Protein AF-A0AAD6F253-F1 (afdb_monomer)

Secondary structure (DSSP, 8-state):
---HHHHHHHHHHHHHHHHHHHHHHHHHHSGGG-THHHHTT---HHHHTTHHHIIIIIHHHHHHHHHHHHHHS--TTSHHHHHHHHHHHHHHHHHHHHHHHHHHHHHHH---EEETTEEE-TTTT-

Mean predicted aligned error: 9.85 Å

InterPro domains:
  IPR008661 L6 membrane [PF05805] (1-125)
  IPR008661 L6 membrane [PTHR14198] (1-125)

Solvent-accessible surface area (backbone atoms only — not comparable to full-atom values): 6766 Å² total; per-residue (Å²): 136,72,56,40,71,61,45,33,53,54,22,62,55,45,54,60,52,19,51,50,30,31,52,54,39,51,48,68,67,28,64,93,72,46,61,61,51,65,74,70,66,74,61,61,70,66,63,75,64,37,25,24,44,52,16,30,19,54,32,36,48,54,32,27,51,52,40,40,53,41,35,70,69,68,49,70,79,43,78,66,49,57,53,51,52,51,53,33,48,52,45,25,50,52,15,43,52,48,20,51,52,42,51,50,50,47,64,55,43,40,68,79,40,78,57,99,86,47,80,40,42,88,57,57,84,117

Radius of gyration: 18.93 Å; Cα contacts (8 Å, |Δi|>4): 138; chains: 1; bounding box: 42×28×56 Å

Nearest PDB structures (foldseek):
  6ayf-assembly1_B  TM=4.347E-01  e=6.043E+00  Homo sapiens

Structure (mmCIF, N/CA/C/O backbone):
data_AF-A0AAD6F253-F1
#
_entry.id   AF-A0AAD6F253-F1
#
loop_
_atom_site.group_PDB
_atom_site.id
_atom_site.type_symbol
_atom_site.label_atom_id
_atom_site.label_alt_id
_atom_site.label_comp_id
_atom_site.label_asym_id
_atom_site.label_entity_id
_atom_site.label_seq_id
_atom_site.pdbx_PDB_ins_code
_atom_site.Cartn_x
_atom_site.Cartn_y
_atom_site.Cartn_z
_atom_site.occupancy
_atom_site.B_iso_or_equiv
_atom_site.auth_seq_id
_atom_site.auth_comp_id
_atom_site.auth_asym_id
_atom_site.auth_atom_id
_atom_site.pdbx_PDB_model_num
ATOM 1 N N . MET A 1 1 ? -16.860 10.139 17.431 1.00 47.34 1 MET A N 1
ATOM 2 C CA . MET A 1 1 ? -18.141 9.409 17.302 1.00 47.34 1 MET A CA 1
ATOM 3 C C . MET A 1 1 ? -17.839 8.037 16.723 1.00 47.34 1 MET A C 1
ATOM 5 O O . MET A 1 1 ? -17.317 7.967 15.621 1.00 47.34 1 MET A O 1
ATOM 9 N N . CYS A 1 2 ? -18.091 6.967 17.476 1.00 53.56 2 CYS A N 1
ATOM 10 C CA . CYS A 1 2 ? -17.828 5.591 17.058 1.00 53.56 2 CYS A CA 1
ATOM 11 C C . CYS A 1 2 ? -19.146 4.881 16.736 1.00 53.56 2 CYS A C 1
ATOM 13 O O . CYS A 1 2 ? -19.731 4.212 17.587 1.00 53.56 2 CYS A O 1
ATOM 15 N N . THR A 1 3 ? -19.626 4.998 15.503 1.00 61.44 3 THR A N 1
ATOM 16 C CA . THR A 1 3 ? -20.707 4.125 15.035 1.00 61.44 3 THR A CA 1
ATOM 17 C C . THR A 1 3 ? -20.066 2.814 14.593 1.00 61.44 3 THR A C 1
ATOM 19 O O . THR A 1 3 ? -19.606 2.705 13.458 1.00 61.44 3 THR A O 1
ATOM 22 N N . GLY A 1 4 ? -20.008 1.819 15.487 1.00 63.19 4 GLY A N 1
ATOM 23 C CA . GLY A 1 4 ? -19.353 0.525 15.229 1.00 63.19 4 GLY A CA 1
ATOM 24 C C . GLY A 1 4 ? -19.790 -0.147 13.918 1.00 63.19 4 GLY A C 1
ATOM 25 O O . GLY A 1 4 ? -18.971 -0.756 13.238 1.00 63.19 4 GLY A O 1
ATOM 26 N N . LYS A 1 5 ? -21.046 0.060 13.487 1.00 66.56 5 LYS A N 1
ATOM 27 C CA . LYS A 1 5 ? -21.551 -0.401 12.181 1.00 66.56 5 LYS A CA 1
ATOM 28 C C . LYS A 1 5 ? -20.859 0.267 10.979 1.00 66.56 5 LYS A C 1
ATOM 30 O O . LYS A 1 5 ? -20.511 -0.425 10.033 1.00 66.56 5 LYS A O 1
ATOM 35 N N . CYS A 1 6 ? -20.630 1.581 11.025 1.00 69.38 6 CYS A N 1
ATOM 36 C CA . CYS A 1 6 ? -19.980 2.333 9.942 1.00 69.38 6 CYS A CA 1
ATOM 37 C C . CYS A 1 6 ? -18.481 1.999 9.861 1.00 69.38 6 CYS A C 1
ATOM 39 O O . CYS A 1 6 ? -17.952 1.718 8.790 1.00 69.38 6 CYS A O 1
ATOM 41 N N . SER A 1 7 ? -17.834 1.904 11.025 1.00 71.81 7 SER A N 1
ATOM 42 C CA . SER A 1 7 ? -16.440 1.466 11.173 1.00 71.81 7 SER A CA 1
ATOM 43 C C . SER A 1 7 ? -16.196 0.075 10.567 1.00 71.81 7 SER A C 1
ATOM 45 O O . SER A 1 7 ? -15.221 -0.156 9.851 1.00 71.81 7 SER A O 1
ATOM 47 N N . ARG A 1 8 ? -17.142 -0.850 10.777 1.00 73.38 8 ARG A N 1
ATOM 48 C CA . ARG A 1 8 ? -17.069 -2.204 10.225 1.00 73.38 8 ARG A CA 1
ATOM 49 C C . ARG A 1 8 ? -17.176 -2.229 8.700 1.00 73.38 8 ARG A C 1
ATOM 51 O O . ARG A 1 8 ? -16.433 -2.981 8.081 1.00 73.38 8 ARG A O 1
ATOM 58 N N . CYS A 1 9 ? -18.035 -1.404 8.094 1.00 80.62 9 CYS A N 1
ATOM 59 C CA . CYS A 1 9 ? -18.087 -1.280 6.631 1.00 80.62 9 CYS A CA 1
ATOM 60 C C . CYS A 1 9 ? -16.737 -0.837 6.058 1.00 80.62 9 CYS A C 1
ATOM 62 O O . CYS A 1 9 ? -16.254 -1.451 5.111 1.00 80.62 9 CYS A O 1
ATOM 64 N N . VAL A 1 10 ? -16.099 0.165 6.671 1.00 82.00 10 VAL A N 1
ATOM 65 C CA . VAL A 1 10 ? -14.786 0.660 6.231 1.00 82.00 10 VAL A CA 1
ATOM 66 C C . VAL A 1 10 ? -13.727 -0.445 6.317 1.00 82.00 10 VAL A C 1
ATOM 68 O O . VAL A 1 10 ? -13.040 -0.711 5.330 1.00 82.00 10 VAL A O 1
ATOM 71 N N . ALA A 1 11 ? -13.646 -1.157 7.447 1.00 81.44 11 ALA A N 1
ATOM 72 C CA . ALA A 1 11 ? -12.732 -2.293 7.596 1.00 81.44 11 ALA A CA 1
ATOM 73 C C . ALA A 1 11 ? -12.977 -3.386 6.543 1.00 81.44 11 ALA A C 1
ATOM 75 O O . ALA A 1 11 ? -12.025 -3.869 5.936 1.00 81.44 11 ALA A O 1
ATOM 76 N N . VAL A 1 12 ? -14.240 -3.744 6.283 1.00 85.06 12 VAL A N 1
ATOM 77 C CA . VAL A 1 12 ? -14.603 -4.757 5.278 1.00 85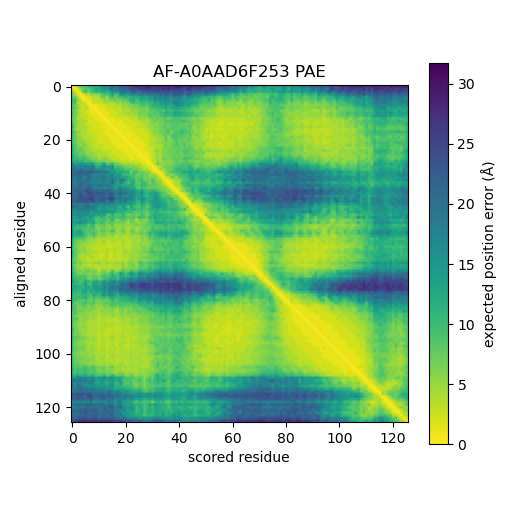.06 12 VAL A CA 1
ATOM 78 C C . VAL A 1 12 ? -14.178 -4.331 3.874 1.00 85.06 12 VAL A C 1
ATOM 80 O O . VAL A 1 12 ? -13.690 -5.173 3.129 1.00 85.06 12 VAL A O 1
ATOM 83 N N . THR A 1 13 ? -14.292 -3.046 3.521 1.00 85.81 13 THR A N 1
ATOM 84 C CA . THR A 1 13 ? -13.820 -2.540 2.220 1.00 85.81 13 THR A CA 1
ATOM 85 C C . THR A 1 13 ? -12.295 -2.487 2.101 1.00 85.81 13 THR A C 1
ATOM 87 O O . THR A 1 13 ? -11.772 -2.666 1.008 1.00 85.81 13 THR A O 1
ATOM 90 N N . LEU A 1 14 ? -11.557 -2.309 3.200 1.00 86.00 14 LEU A N 1
ATOM 91 C CA . LEU A 1 14 ? -10.089 -2.246 3.175 1.00 86.00 14 LEU A CA 1
ATOM 92 C C . LEU A 1 14 ? -9.432 -3.594 2.828 1.00 86.00 14 LEU A C 1
ATOM 94 O O . LEU A 1 14 ? -8.395 -3.603 2.171 1.00 86.00 14 LEU A O 1
ATOM 98 N N . TYR A 1 15 ? -10.038 -4.727 3.202 1.00 87.19 15 TYR A N 1
ATOM 99 C CA . TYR A 1 15 ? -9.516 -6.062 2.865 1.00 87.19 15 TYR A CA 1
ATOM 100 C C . TYR A 1 15 ? -9.385 -6.332 1.357 1.00 87.19 15 TYR A C 1
ATOM 102 O O . TYR A 1 15 ? -8.285 -6.686 0.932 1.00 87.19 15 TYR A O 1
ATOM 110 N N . PRO A 1 16 ? -10.440 -6.189 0.526 1.00 88.94 16 PRO A N 1
ATOM 111 C CA . PRO A 1 16 ? -10.321 -6.418 -0.910 1.00 88.94 16 PRO A CA 1
ATOM 112 C C . PRO A 1 16 ? -9.373 -5.413 -1.567 1.00 88.94 16 PRO A C 1
ATOM 114 O O . PRO A 1 16 ? -8.612 -5.801 -2.444 1.00 88.94 16 PRO A O 1
ATOM 117 N N . LEU A 1 17 ? -9.355 -4.154 -1.115 1.00 86.38 17 LEU A N 1
ATOM 118 C CA . LEU A 1 17 ? -8.419 -3.137 -1.608 1.00 86.38 17 LEU A CA 1
ATOM 119 C C . LEU A 1 17 ? -6.952 -3.526 -1.355 1.00 86.38 17 LEU A C 1
ATOM 121 O O . LEU A 1 17 ? -6.146 -3.468 -2.283 1.00 86.38 17 LEU A O 1
ATOM 125 N N . ALA A 1 18 ? -6.620 -3.984 -0.145 1.00 87.31 18 ALA A N 1
ATOM 126 C CA . ALA A 1 18 ? -5.279 -4.474 0.185 1.00 87.31 18 ALA A CA 1
ATOM 127 C C . ALA A 1 18 ? -4.921 -5.751 -0.598 1.00 87.31 18 ALA A C 1
ATOM 129 O O . ALA A 1 18 ? -3.797 -5.911 -1.065 1.00 87.31 18 ALA A O 1
ATOM 130 N N . LEU A 1 19 ? -5.879 -6.662 -0.799 1.00 86.75 19 LEU A N 1
ATOM 131 C CA . LEU A 1 19 ? -5.666 -7.856 -1.624 1.00 86.75 19 LEU A CA 1
ATOM 132 C C . LEU A 1 19 ? -5.349 -7.491 -3.077 1.00 86.75 19 LEU A C 1
ATOM 134 O O . LEU A 1 19 ? -4.391 -8.011 -3.646 1.00 86.75 19 LEU A O 1
ATOM 138 N N . ILE A 1 20 ? -6.118 -6.571 -3.661 1.00 87.00 20 ILE A N 1
ATOM 139 C CA . ILE A 1 20 ? -5.891 -6.084 -5.024 1.00 87.00 20 ILE A CA 1
ATOM 140 C C . ILE A 1 20 ? -4.518 -5.411 -5.125 1.00 87.00 20 ILE A C 1
ATOM 142 O O . ILE A 1 20 ? -3.795 -5.682 -6.081 1.00 87.00 20 ILE A O 1
ATOM 146 N N . SER A 1 21 ? -4.108 -4.596 -4.144 1.00 84.00 21 SER A N 1
ATOM 147 C CA . SER A 1 21 ? -2.788 -3.949 -4.180 1.00 84.00 21 SER A CA 1
ATOM 148 C C . SER A 1 21 ? -1.643 -4.963 -4.154 1.00 84.00 21 SER A C 1
ATOM 150 O O . SER A 1 21 ? -0.671 -4.803 -4.893 1.00 84.00 21 SER A O 1
ATOM 152 N N . ILE A 1 22 ? -1.769 -6.021 -3.348 1.00 83.62 22 ILE A N 1
ATOM 153 C CA . ILE A 1 22 ? -0.794 -7.115 -3.277 1.00 83.62 22 ILE A CA 1
ATOM 154 C C . ILE A 1 22 ? -0.735 -7.861 -4.611 1.00 83.62 22 ILE A C 1
ATOM 156 O O . ILE A 1 22 ? 0.355 -8.059 -5.146 1.00 83.62 22 ILE A O 1
ATOM 160 N N . ILE A 1 23 ? -1.889 -8.228 -5.179 1.00 83.62 23 ILE A N 1
ATOM 161 C CA . ILE A 1 23 ? -1.964 -8.930 -6.468 1.00 83.62 23 ILE A CA 1
ATOM 162 C C . ILE A 1 23 ? -1.320 -8.086 -7.572 1.00 83.62 23 ILE A C 1
ATOM 164 O O . ILE A 1 23 ? -0.463 -8.587 -8.297 1.00 83.62 23 ILE A O 1
ATOM 168 N N . CYS A 1 24 ? -1.660 -6.798 -7.665 1.00 80.38 24 CYS A N 1
ATOM 169 C CA . CYS A 1 24 ? -1.049 -5.887 -8.631 1.00 80.38 24 CYS A CA 1
ATOM 170 C C . CYS A 1 24 ? 0.475 -5.806 -8.464 1.00 80.38 24 CYS A C 1
ATOM 172 O O . CYS A 1 24 ? 1.194 -5.773 -9.460 1.00 80.38 24 CYS A O 1
ATOM 174 N N . ASN A 1 25 ? 0.986 -5.811 -7.228 1.00 79.69 25 ASN A N 1
ATOM 175 C CA . ASN A 1 25 ? 2.427 -5.777 -6.979 1.00 79.69 25 ASN A CA 1
ATOM 176 C C . ASN A 1 25 ? 3.124 -7.087 -7.389 1.00 79.69 25 ASN A C 1
ATOM 178 O O . ASN A 1 25 ? 4.205 -7.042 -7.968 1.00 79.69 25 ASN A O 1
ATOM 182 N N . ILE A 1 26 ? 2.489 -8.242 -7.161 1.00 75.81 26 ILE A N 1
ATOM 183 C CA . ILE A 1 26 ? 3.000 -9.552 -7.601 1.00 75.81 26 ILE A CA 1
ATOM 184 C C . ILE A 1 26 ? 3.050 -9.628 -9.131 1.00 75.81 26 ILE A C 1
ATOM 186 O O . ILE A 1 26 ? 4.056 -10.059 -9.690 1.00 75.81 26 ILE A O 1
ATOM 190 N N . VAL A 1 27 ? 1.995 -9.172 -9.812 1.00 76.81 27 VAL A N 1
ATOM 191 C CA . VAL A 1 27 ? 1.954 -9.116 -11.283 1.00 76.81 27 VAL A CA 1
ATOM 192 C C . VAL A 1 27 ? 3.039 -8.183 -11.830 1.00 76.81 27 VAL A C 1
ATOM 194 O O . VAL A 1 27 ? 3.661 -8.502 -12.839 1.00 76.81 27 VAL A O 1
ATOM 197 N N . LEU A 1 28 ? 3.314 -7.066 -11.146 1.00 72.81 28 LEU A N 1
ATOM 198 C CA . LEU A 1 28 ? 4.404 -6.154 -11.505 1.00 72.81 28 LEU A CA 1
ATOM 199 C C . LEU A 1 28 ? 5.794 -6.797 -11.318 1.00 72.81 28 LEU A C 1
ATOM 201 O O . LEU A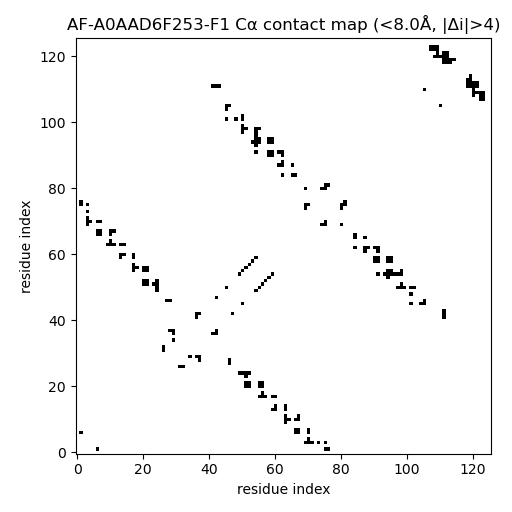 1 28 ? 6.698 -6.530 -12.104 1.00 72.81 28 LEU A O 1
ATOM 205 N N . PHE A 1 29 ? 5.963 -7.645 -10.298 1.00 68.69 29 PHE A N 1
ATOM 206 C CA . PHE A 1 29 ? 7.208 -8.380 -10.032 1.00 68.69 29 PHE A CA 1
ATOM 207 C C . PHE A 1 29 ? 7.490 -9.486 -11.055 1.00 68.69 29 PHE A C 1
ATOM 209 O O . PHE A 1 29 ? 8.649 -9.739 -11.381 1.00 68.69 29 PHE A O 1
ATOM 216 N N . PHE A 1 30 ? 6.438 -10.145 -11.543 1.00 68.19 30 PHE A N 1
ATOM 217 C CA . PHE A 1 30 ? 6.521 -11.258 -1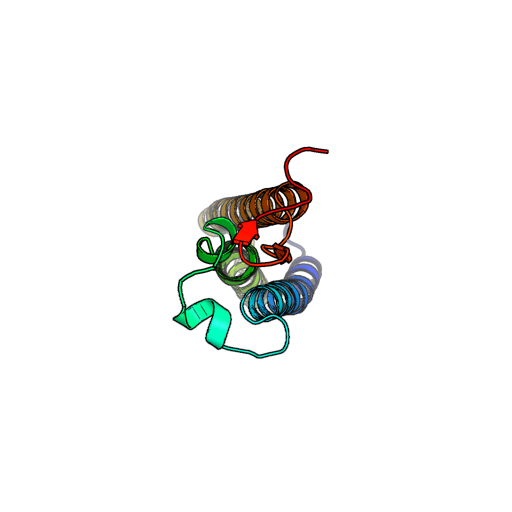2.487 1.00 68.19 30 PHE A CA 1
ATOM 218 C C . PHE A 1 30 ? 5.725 -10.939 -13.756 1.00 68.19 30 PHE A C 1
ATOM 220 O O . PHE A 1 30 ? 4.663 -11.534 -13.982 1.00 68.19 30 PHE A O 1
ATOM 227 N N . PRO A 1 31 ? 6.206 -10.008 -14.602 1.00 66.00 31 PRO A N 1
ATOM 228 C CA . PRO A 1 31 ? 5.555 -9.733 -15.874 1.00 66.00 31 PRO A CA 1
ATOM 229 C C . PRO A 1 31 ? 5.512 -11.024 -16.705 1.00 66.00 31 PRO A C 1
ATOM 231 O O . PRO A 1 31 ? 6.543 -11.630 -16.985 1.00 66.00 31 PRO A O 1
ATOM 234 N N . GLY A 1 32 ? 4.305 -11.487 -17.043 1.00 65.38 32 GLY A N 1
ATOM 235 C CA . GLY A 1 32 ? 4.095 -12.734 -17.793 1.00 65.38 32 GLY A CA 1
ATOM 236 C C . GLY A 1 32 ? 4.289 -14.034 -16.998 1.00 65.38 32 GLY A C 1
ATOM 237 O O . GLY A 1 32 ? 4.164 -15.107 -17.577 1.00 65.38 32 GLY A O 1
ATOM 238 N N . GLY A 1 33 ? 4.553 -13.968 -15.686 1.00 62.06 33 GLY A N 1
ATOM 239 C CA . GLY A 1 33 ? 4.838 -15.151 -14.859 1.00 62.06 33 GLY A CA 1
ATOM 240 C C . GLY A 1 33 ? 6.263 -15.697 -15.011 1.00 62.06 33 GLY A C 1
ATOM 241 O O . GLY A 1 33 ? 6.591 -16.731 -14.431 1.00 62.06 33 GLY A O 1
ATOM 242 N N . ASP A 1 34 ? 7.121 -14.999 -15.756 1.00 61.97 34 ASP A N 1
ATOM 243 C CA . ASP A 1 34 ? 8.502 -15.405 -15.985 1.00 61.97 34 ASP A CA 1
ATOM 244 C C . ASP A 1 34 ? 9.420 -14.937 -14.848 1.00 61.97 34 ASP A C 1
ATOM 246 O 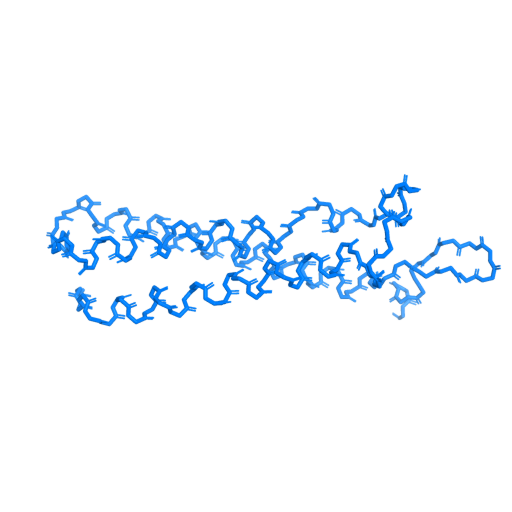O . ASP A 1 34 ? 9.671 -13.749 -14.646 1.00 61.97 34 ASP A O 1
ATOM 250 N N . VAL A 1 35 ? 9.993 -15.899 -14.120 1.00 64.44 35 VAL A N 1
ATOM 251 C CA . VAL A 1 35 ? 10.963 -15.657 -13.031 1.00 64.44 35 VAL A CA 1
ATOM 252 C C . VAL A 1 35 ? 12.352 -15.247 -13.532 1.00 64.44 35 VAL A C 1
ATOM 254 O O . VAL A 1 35 ? 13.189 -14.820 -12.738 1.00 64.44 35 VAL A O 1
ATOM 257 N N . LYS A 1 36 ? 12.608 -15.352 -14.845 1.00 58.44 36 LYS A N 1
ATOM 258 C CA . LYS A 1 36 ? 13.929 -15.094 -15.447 1.00 58.44 36 LYS A CA 1
ATOM 259 C C . LYS A 1 36 ? 14.402 -13.664 -15.186 1.00 58.44 36 LYS A C 1
ATOM 261 O O . LYS A 1 36 ? 15.551 -13.458 -14.824 1.00 58.44 36 LYS A O 1
ATOM 266 N N . TYR A 1 37 ? 13.493 -12.689 -15.236 1.00 58.25 37 TYR A N 1
ATOM 267 C CA . TYR A 1 37 ? 13.815 -11.283 -14.972 1.00 58.25 37 TYR A CA 1
ATOM 268 C C . TYR A 1 37 ? 14.206 -11.014 -13.512 1.00 58.25 37 TYR A C 1
ATOM 270 O O . TYR A 1 37 ? 15.102 -10.212 -13.259 1.00 58.25 37 TYR A O 1
ATOM 278 N N . ALA A 1 38 ? 13.589 -11.726 -12.561 1.00 58.31 38 ALA A N 1
ATOM 279 C CA . ALA A 1 38 ? 13.928 -11.651 -11.139 1.00 58.31 38 ALA A CA 1
ATOM 280 C C . ALA A 1 38 ? 15.255 -12.356 -10.815 1.00 58.31 38 ALA A C 1
ATOM 282 O O . ALA A 1 38 ? 15.981 -11.923 -9.920 1.00 58.31 38 ALA A O 1
ATOM 283 N N . GLN A 1 39 ? 15.578 -13.423 -11.549 1.00 54.44 39 GLN A N 1
ATOM 284 C CA . GLN A 1 39 ? 16.776 -14.236 -11.339 1.00 54.44 39 GLN A CA 1
ATOM 285 C C . GLN A 1 39 ? 18.032 -13.620 -11.981 1.00 54.44 39 GLN A C 1
ATOM 287 O O . GLN A 1 39 ? 19.112 -13.708 -11.403 1.00 54.44 39 GLN A O 1
ATOM 292 N N . ASP A 1 40 ? 17.881 -12.929 -13.117 1.00 56.81 40 ASP A N 1
ATOM 293 C CA . ASP A 1 40 ? 18.969 -12.263 -13.848 1.00 56.81 40 ASP A CA 1
ATOM 294 C C . ASP A 1 40 ? 19.311 -10.853 -13.312 1.00 56.81 40 ASP A C 1
ATOM 296 O O . ASP A 1 40 ? 20.107 -10.139 -13.919 1.00 56.81 40 ASP A O 1
ATOM 300 N N . GLY A 1 41 ? 18.710 -10.404 -12.203 1.00 57.31 41 GLY A N 1
ATOM 301 C CA . GLY A 1 41 ? 19.048 -9.128 -11.550 1.00 57.31 41 GLY A CA 1
ATOM 302 C C . GLY A 1 41 ? 18.638 -7.854 -12.309 1.00 57.31 41 GLY A C 1
ATOM 303 O O . GLY A 1 41 ? 18.946 -6.756 -11.853 1.00 57.31 41 GLY A O 1
ATOM 304 N N . HIS A 1 42 ? 17.906 -7.972 -13.419 1.00 55.00 42 HIS A N 1
ATOM 305 C CA . HIS A 1 42 ? 17.431 -6.852 -14.243 1.00 55.00 42 HIS A CA 1
ATOM 306 C C . HIS A 1 42 ? 16.091 -6.279 -13.742 1.00 55.00 42 HIS A C 1
ATOM 308 O O . HIS A 1 42 ? 15.213 -5.954 -14.540 1.00 55.00 42 HIS A O 1
ATOM 314 N N . ILE A 1 43 ? 15.903 -6.170 -12.423 1.00 58.81 43 ILE A N 1
ATOM 315 C CA . ILE A 1 43 ? 14.690 -5.590 -11.828 1.00 58.81 43 ILE A CA 1
ATOM 316 C C . ILE A 1 43 ? 15.012 -4.228 -11.218 1.00 58.81 43 ILE A C 1
ATOM 318 O O . ILE A 1 43 ? 15.908 -4.105 -10.383 1.00 58.81 43 ILE A O 1
ATOM 322 N N . THR A 1 44 ? 14.254 -3.213 -11.636 1.00 54.19 44 THR A N 1
ATOM 323 C CA . THR A 1 44 ? 14.336 -1.826 -11.169 1.00 54.19 44 THR A CA 1
ATOM 324 C C . THR A 1 44 ? 14.194 -1.753 -9.643 1.00 54.19 44 THR A C 1
ATOM 326 O O . THR A 1 44 ? 13.315 -2.401 -9.073 1.00 54.19 44 THR A O 1
ATOM 329 N N . GLU A 1 45 ? 15.025 -0.949 -8.969 1.00 56.75 45 GLU A N 1
ATOM 330 C CA . GLU A 1 45 ? 15.038 -0.837 -7.496 1.00 56.75 45 GLU A CA 1
ATOM 331 C C . GLU A 1 45 ? 13.668 -0.453 -6.906 1.00 56.75 45 GLU A C 1
ATOM 333 O O . GLU A 1 45 ? 13.297 -0.938 -5.841 1.00 56.75 45 GLU A O 1
ATOM 338 N N . GLU A 1 46 ? 12.865 0.303 -7.655 1.00 55.38 46 GLU A N 1
ATOM 339 C CA . GLU A 1 46 ? 11.479 0.678 -7.329 1.00 55.38 46 GLU A CA 1
ATOM 340 C C . GLU A 1 46 ? 10.560 -0.530 -7.065 1.00 55.38 46 GLU A C 1
ATOM 342 O O . GLU A 1 46 ? 9.681 -0.487 -6.205 1.00 55.38 46 GLU A O 1
ATOM 347 N N . VAL A 1 47 ? 10.777 -1.643 -7.773 1.00 60.38 47 VAL A N 1
ATOM 348 C CA . VAL A 1 47 ? 9.992 -2.874 -7.599 1.00 60.38 47 VAL A CA 1
ATOM 349 C C . VAL A 1 47 ? 10.465 -3.624 -6.347 1.00 60.38 47 VAL A C 1
ATOM 351 O O . VAL A 1 47 ? 9.644 -4.130 -5.584 1.00 60.38 47 VAL A O 1
ATOM 354 N N . LYS A 1 48 ? 11.773 -3.600 -6.041 1.00 60.72 48 LYS A N 1
ATOM 355 C CA . LYS A 1 48 ? 12.341 -4.173 -4.800 1.00 60.72 48 LYS A CA 1
ATOM 356 C C . LYS A 1 48 ? 11.805 -3.522 -3.528 1.00 60.72 48 LYS A C 1
ATOM 358 O O . LYS A 1 48 ? 11.742 -4.193 -2.501 1.00 60.72 48 LYS A O 1
ATOM 363 N N . TYR A 1 49 ? 11.381 -2.263 -3.594 1.00 62.62 49 TYR A N 1
ATOM 364 C CA . TYR A 1 49 ? 10.765 -1.569 -2.465 1.00 62.62 49 TYR A CA 1
ATOM 365 C C . TYR A 1 49 ? 9.398 -2.141 -2.058 1.00 62.62 49 TYR A C 1
ATOM 367 O O . TYR A 1 49 ? 8.871 -1.759 -1.014 1.00 62.62 49 TYR A O 1
ATOM 375 N N . MET A 1 50 ? 8.830 -3.083 -2.833 1.00 66.62 50 MET A N 1
ATOM 376 C CA . MET A 1 50 ? 7.612 -3.823 -2.476 1.00 66.62 50 MET A CA 1
ATOM 377 C C . MET A 1 50 ? 6.475 -2.889 -2.025 1.00 66.62 50 MET A C 1
ATOM 379 O O . MET A 1 50 ? 5.710 -3.214 -1.117 1.00 66.62 50 MET A O 1
ATOM 383 N N . GLY A 1 51 ? 6.361 -1.712 -2.656 1.00 70.62 51 GLY A N 1
ATOM 384 C CA . GLY A 1 51 ? 5.488 -0.628 -2.198 1.00 70.62 51 GLY A CA 1
ATOM 385 C C . GLY A 1 51 ? 4.036 -1.060 -2.002 1.00 70.62 51 GLY A C 1
ATOM 386 O O . GLY A 1 51 ? 3.436 -0.772 -0.972 1.00 70.62 51 GLY A O 1
ATOM 387 N N . GLY A 1 52 ? 3.488 -1.843 -2.933 1.00 70.56 52 GLY A N 1
ATOM 388 C CA . GLY A 1 52 ? 2.119 -2.355 -2.846 1.00 70.56 52 GLY A CA 1
ATOM 389 C C . GLY A 1 52 ? 1.925 -3.526 -1.877 1.00 70.56 52 GLY A C 1
ATOM 390 O O . GLY A 1 52 ? 0.805 -3.715 -1.405 1.00 70.56 52 GLY A O 1
ATOM 391 N N . LEU A 1 53 ? 2.980 -4.284 -1.547 1.00 77.81 53 LEU A N 1
ATOM 392 C CA . LEU A 1 53 ? 2.928 -5.362 -0.549 1.00 77.81 53 LEU A CA 1
ATOM 393 C C . LEU A 1 53 ? 3.100 -4.805 0.871 1.00 77.81 53 LEU A C 1
ATOM 395 O O . LEU A 1 53 ? 2.299 -5.103 1.753 1.00 77.81 53 LEU A O 1
ATOM 399 N N . VAL A 1 54 ? 4.126 -3.980 1.089 1.00 78.69 54 VAL A N 1
ATOM 400 C CA . VAL A 1 54 ? 4.461 -3.408 2.401 1.00 78.69 54 VAL A CA 1
ATOM 401 C C . VAL A 1 54 ? 3.540 -2.237 2.733 1.00 78.69 54 VAL A C 1
ATOM 403 O O . VAL A 1 54 ? 2.924 -2.227 3.799 1.00 78.69 54 VAL A O 1
ATOM 406 N N . GLY A 1 55 ? 3.409 -1.275 1.820 1.00 79.06 55 GLY A N 1
ATOM 407 C CA . GLY A 1 55 ? 2.563 -0.099 2.003 1.00 79.06 55 GLY A CA 1
ATOM 408 C C . GLY A 1 55 ? 1.081 -0.439 1.864 1.00 79.06 55 GLY A C 1
ATOM 409 O O . GLY A 1 55 ? 0.336 -0.342 2.833 1.00 79.06 55 GLY A O 1
ATOM 410 N N . GLY A 1 56 ? 0.657 -0.864 0.673 1.00 76.50 56 GLY A N 1
ATOM 411 C CA . GLY A 1 56 ? -0.760 -1.076 0.343 1.00 76.50 56 GLY A CA 1
ATOM 412 C C . GLY A 1 56 ? -1.361 -2.341 0.956 1.00 76.50 56 GLY A C 1
ATOM 413 O O . GLY A 1 56 ? -2.564 -2.399 1.193 1.00 76.50 56 GLY A O 1
ATOM 414 N N . GLY A 1 57 ? -0.518 -3.334 1.242 1.00 83.75 57 GLY A N 1
ATOM 415 C CA . GLY A 1 57 ? -0.899 -4.581 1.893 1.00 83.75 57 GLY A CA 1
ATOM 416 C C . GLY A 1 57 ? -0.762 -4.494 3.410 1.00 83.75 57 GLY A C 1
ATOM 417 O O . GLY A 1 57 ? -1.729 -4.231 4.122 1.00 83.75 57 GLY A O 1
ATOM 418 N N . ILE A 1 58 ? 0.448 -4.728 3.924 1.00 83.62 58 ILE A N 1
ATOM 419 C CA . ILE A 1 58 ? 0.710 -4.929 5.360 1.00 83.62 58 ILE A CA 1
ATOM 420 C C . ILE A 1 58 ? 0.332 -3.695 6.195 1.00 83.62 58 ILE A C 1
ATOM 422 O O . ILE A 1 58 ? -0.391 -3.830 7.188 1.00 83.62 58 ILE A O 1
ATOM 426 N N . MET A 1 59 ? 0.767 -2.493 5.800 1.00 84.06 59 MET A N 1
ATOM 427 C CA . MET A 1 59 ? 0.469 -1.266 6.553 1.00 84.06 59 MET A CA 1
ATOM 428 C C . MET A 1 59 ? -1.011 -0.864 6.528 1.00 84.06 59 MET A C 1
ATOM 430 O O . MET A 1 59 ? -1.445 -0.159 7.436 1.00 84.06 59 MET A O 1
ATOM 434 N N . VAL A 1 60 ? -1.799 -1.331 5.554 1.00 85.38 60 VAL A N 1
ATOM 435 C CA . VAL A 1 60 ? -3.253 -1.088 5.473 1.00 85.38 60 VAL A CA 1
ATOM 436 C C . VAL A 1 60 ? -4.056 -2.184 6.191 1.00 85.38 60 VAL A C 1
ATOM 438 O O . VAL A 1 60 ? -5.101 -1.904 6.786 1.00 85.38 60 VAL A O 1
ATOM 441 N N . LEU A 1 61 ? -3.554 -3.422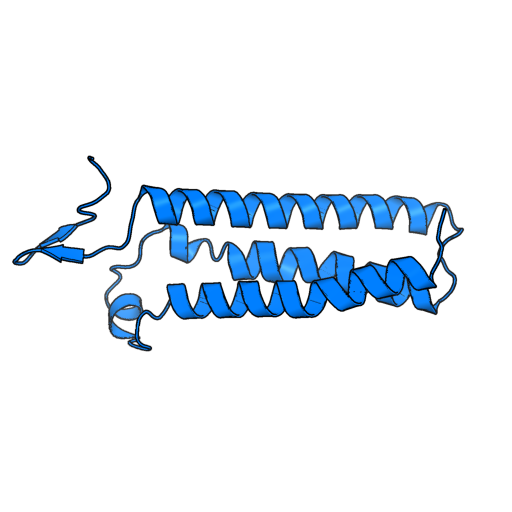 6.224 1.00 86.44 61 LEU A N 1
ATOM 442 C CA . LEU A 1 61 ? -4.183 -4.532 6.949 1.00 86.44 61 LEU A CA 1
ATOM 443 C C . LEU A 1 61 ? -4.157 -4.331 8.472 1.00 86.44 61 LEU A C 1
ATOM 445 O O . LEU A 1 61 ? -5.129 -4.674 9.144 1.00 86.44 61 LEU A O 1
ATOM 449 N N . LEU A 1 62 ? -3.092 -3.733 9.016 1.00 85.06 62 LEU A N 1
ATOM 450 C CA . LEU A 1 62 ? -2.978 -3.403 10.444 1.00 85.06 62 LEU A CA 1
ATOM 451 C C . LEU A 1 62 ? -4.135 -2.514 10.958 1.00 85.06 62 LEU A C 1
ATOM 453 O O . LEU A 1 62 ? -4.843 -2.940 11.878 1.00 85.06 62 LEU A O 1
ATOM 457 N N . PRO A 1 63 ? -4.399 -1.321 10.381 1.00 83.88 63 PRO A N 1
ATOM 458 C CA . PRO A 1 63 ? -5.548 -0.510 10.762 1.00 83.88 63 PRO A CA 1
ATOM 459 C C . PRO A 1 63 ? -6.878 -1.204 10.462 1.00 83.88 63 PRO A C 1
ATOM 461 O O . PRO A 1 63 ? -7.791 -1.105 11.279 1.00 83.88 63 PRO A O 1
ATOM 464 N N . ALA A 1 64 ? -7.008 -1.950 9.359 1.00 85.31 64 ALA A N 1
ATOM 465 C CA . ALA A 1 64 ? -8.250 -2.661 9.036 1.00 85.31 64 ALA A CA 1
ATOM 466 C C . ALA A 1 64 ? -8.619 -3.723 10.094 1.00 85.31 64 ALA A C 1
ATOM 468 O O . ALA A 1 64 ? -9.775 -3.795 10.523 1.00 85.31 64 ALA A O 1
ATOM 469 N N . LEU A 1 65 ? -7.644 -4.509 10.562 1.00 84.69 65 LEU A N 1
ATOM 470 C CA . LEU A 1 65 ? -7.818 -5.482 11.648 1.00 84.69 65 LEU A CA 1
ATOM 471 C C . LEU A 1 65 ? -8.169 -4.789 12.966 1.00 84.69 65 LEU A C 1
ATOM 473 O O . LEU A 1 65 ? -9.114 -5.197 13.645 1.00 84.69 65 LEU A O 1
ATOM 477 N N . TYR A 1 66 ? -7.461 -3.707 13.297 1.00 83.38 66 TYR A N 1
ATOM 478 C CA . TYR A 1 66 ? -7.710 -2.937 14.514 1.00 83.38 66 TYR A CA 1
ATOM 479 C C . TYR A 1 66 ? 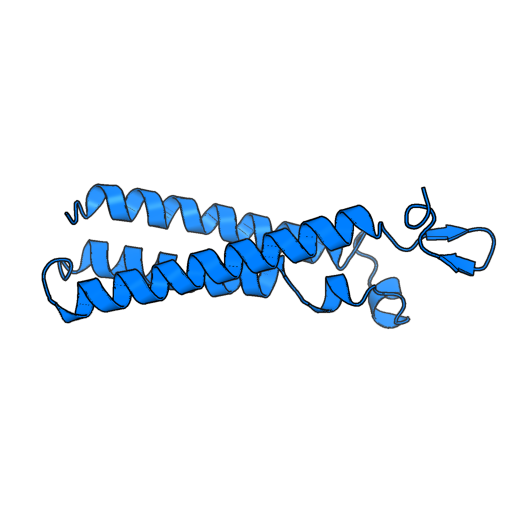-9.133 -2.354 14.556 1.00 83.38 66 TYR A C 1
ATOM 481 O O . TYR A 1 66 ? -9.840 -2.480 15.561 1.00 83.38 66 TYR A O 1
ATOM 489 N N . ILE A 1 67 ? -9.582 -1.764 13.445 1.00 78.56 67 ILE A N 1
ATOM 490 C CA . ILE A 1 67 ? -10.924 -1.191 13.275 1.00 78.56 67 ILE A CA 1
ATOM 491 C C . ILE A 1 67 ? -11.996 -2.290 13.370 1.00 78.56 67 ILE A C 1
ATOM 493 O O . ILE A 1 67 ? -13.026 -2.091 14.022 1.00 78.56 67 ILE A O 1
ATOM 497 N N . HIS A 1 68 ? -11.749 -3.466 12.783 1.00 78.88 68 HIS A N 1
ATOM 498 C CA . HIS A 1 68 ? -12.681 -4.595 12.839 1.00 78.88 68 HIS A CA 1
ATOM 499 C C . HIS A 1 68 ? -12.840 -5.146 14.268 1.00 78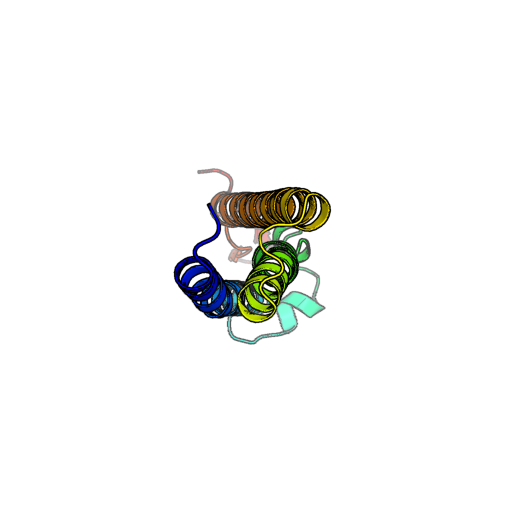.88 68 HIS A C 1
ATOM 501 O O . HIS A 1 68 ? -13.972 -5.320 14.722 1.00 78.88 68 HIS A O 1
ATOM 507 N N . LEU A 1 69 ? -11.736 -5.360 14.994 1.00 75.75 69 LEU A N 1
ATOM 508 C CA . LEU A 1 69 ? -11.740 -5.866 16.376 1.00 75.75 69 LEU A CA 1
ATOM 509 C C . LEU A 1 69 ? -12.356 -4.859 17.360 1.00 75.75 69 LEU A C 1
ATOM 511 O O . LEU A 1 69 ? -13.190 -5.212 18.196 1.00 75.75 69 LEU A O 1
ATOM 515 N N . THR A 1 70 ? -12.013 -3.577 17.223 1.00 72.50 70 THR A N 1
ATOM 516 C CA . THR A 1 70 ? -12.576 -2.518 18.078 1.00 72.50 70 THR A CA 1
ATOM 517 C C . THR A 1 70 ? -14.073 -2.314 17.806 1.00 72.50 70 THR A C 1
ATOM 519 O O . THR A 1 70 ? -14.835 -1.977 18.715 1.00 72.50 70 THR A O 1
ATOM 522 N N . GLY A 1 71 ? -14.517 -2.566 16.569 1.00 67.50 71 GLY A N 1
ATOM 523 C CA . GLY A 1 71 ? -15.922 -2.507 16.167 1.00 67.50 71 GLY A CA 1
ATOM 524 C C . GLY A 1 71 ? -16.804 -3.616 16.754 1.00 67.50 71 GLY A C 1
ATOM 525 O O . GLY A 1 71 ? -18.009 -3.397 16.890 1.00 67.50 71 GLY A O 1
ATOM 526 N N . THR A 1 72 ? -16.243 -4.775 17.124 1.00 65.50 72 THR A N 1
ATOM 527 C CA . THR A 1 72 ? -16.989 -5.900 17.725 1.00 65.50 72 THR A CA 1
ATOM 528 C C . THR A 1 72 ? -16.957 -5.899 19.252 1.00 65.50 72 THR A C 1
ATOM 530 O O . THR A 1 72 ? -17.965 -6.237 19.866 1.00 65.50 72 THR A O 1
ATOM 533 N N . GLN A 1 73 ? -15.847 -5.491 19.877 1.00 63.53 73 GLN A N 1
ATOM 534 C CA . GLN A 1 73 ? -15.700 -5.519 21.342 1.00 63.53 73 GLN A CA 1
ATOM 535 C C . GLN A 1 73 ? -16.350 -4.337 22.079 1.00 63.53 73 GLN A C 1
ATOM 537 O O . GLN A 1 73 ? -16.296 -4.278 23.303 1.00 63.53 73 GLN A O 1
ATOM 542 N N . GLY A 1 74 ? -16.943 -3.363 21.379 1.00 58.38 74 GLY A N 1
ATOM 543 C CA . GLY A 1 74 ? -17.541 -2.191 22.034 1.00 58.38 74 GLY A CA 1
ATOM 544 C C . GLY A 1 74 ? -16.521 -1.276 22.735 1.00 58.38 74 GLY A C 1
ATOM 545 O O . GLY A 1 74 ? -16.911 -0.331 23.413 1.00 58.38 74 GLY A O 1
ATOM 546 N N . CYS A 1 75 ? -15.214 -1.486 22.526 1.00 57.09 75 CYS A N 1
ATOM 547 C CA . CYS A 1 75 ? -14.108 -0.717 23.121 1.00 57.09 75 CYS A CA 1
ATOM 548 C C . CYS A 1 75 ? -13.974 0.730 22.606 1.00 57.09 75 CYS A C 1
ATOM 550 O O . CYS A 1 75 ? -13.020 1.431 22.943 1.00 57.09 75 CYS A O 1
ATOM 552 N N . CYS A 1 76 ? -14.929 1.212 21.814 1.00 55.44 76 CYS A N 1
ATOM 553 C CA . CYS A 1 76 ? -14.863 2.472 21.072 1.00 55.44 76 CYS A CA 1
ATOM 554 C C . CYS A 1 76 ? -15.085 3.740 21.937 1.00 55.44 76 CYS A C 1
ATOM 556 O O . CYS A 1 76 ? -15.432 4.798 21.415 1.00 55.44 76 CYS A O 1
ATOM 558 N N . GLY A 1 77 ? -14.904 3.639 23.260 1.00 56.59 77 GLY A N 1
ATOM 559 C CA . GLY A 1 77 ? -15.172 4.708 24.232 1.00 56.59 77 GLY A CA 1
ATOM 560 C C . GLY A 1 77 ? -14.098 4.929 25.304 1.00 56.59 77 GLY A C 1
ATOM 561 O O . GLY A 1 77 ? -14.285 5.799 26.148 1.00 56.59 77 GLY A O 1
ATOM 562 N N . ASN A 1 78 ? -12.979 4.188 25.296 1.00 64.62 78 ASN A N 1
ATOM 563 C CA . ASN A 1 78 ? -11.886 4.413 26.253 1.00 64.62 78 ASN A CA 1
ATOM 564 C C . ASN A 1 78 ? -10.766 5.279 25.649 1.00 64.62 78 ASN A C 1
ATOM 566 O O . ASN A 1 78 ? -10.430 5.143 24.470 1.00 64.62 78 ASN A O 1
ATOM 570 N N . ARG A 1 79 ? -10.131 6.127 26.470 1.00 66.56 79 ARG A N 1
ATOM 571 C CA . ARG A 1 79 ? -9.097 7.094 26.041 1.00 66.56 79 ARG A CA 1
ATOM 572 C C . ARG A 1 79 ? -7.924 6.434 25.296 1.00 66.56 79 ARG A C 1
ATOM 574 O O . ARG A 1 79 ? -7.423 7.003 24.332 1.00 66.56 79 ARG A O 1
ATOM 581 N N . CYS A 1 80 ? -7.551 5.212 25.685 1.00 67.00 80 CYS A N 1
ATOM 582 C CA . CYS A 1 80 ? -6.496 4.432 25.029 1.00 67.00 80 CYS A CA 1
ATOM 583 C C . CYS A 1 80 ? -6.893 3.945 23.617 1.00 67.00 80 CYS A C 1
ATOM 585 O O . CYS A 1 80 ? -6.098 4.034 22.684 1.00 67.00 80 CYS A O 1
ATOM 587 N N . GLY A 1 81 ? -8.146 3.510 23.425 1.00 71.44 81 GLY A N 1
ATOM 588 C CA . GLY A 1 81 ? -8.639 3.049 22.119 1.00 71.44 81 GLY A CA 1
ATOM 589 C C . GLY A 1 81 ? -8.722 4.174 21.086 1.00 71.44 81 GLY A C 1
ATOM 590 O O . GLY A 1 81 ? -8.428 3.975 19.910 1.00 71.44 81 GLY A O 1
ATOM 591 N N . MET A 1 82 ? -9.041 5.390 21.532 1.00 74.94 82 MET A N 1
ATOM 592 C CA . MET A 1 82 ? -9.095 6.556 20.650 1.00 74.94 82 MET A CA 1
ATOM 593 C C . MET A 1 82 ? -7.700 6.965 20.148 1.00 74.94 82 MET A C 1
ATOM 595 O O . MET A 1 82 ? -7.542 7.279 18.972 1.00 74.94 82 MET A O 1
ATOM 599 N N . PHE A 1 83 ? -6.680 6.910 21.014 1.00 80.06 83 PHE A N 1
ATOM 600 C CA . PHE A 1 83 ? -5.300 7.244 20.643 1.00 80.06 83 PHE A CA 1
ATOM 601 C C . PHE A 1 83 ? -4.695 6.206 19.689 1.00 80.06 83 PHE A C 1
ATOM 603 O O . PHE A 1 83 ? -4.112 6.563 18.666 1.00 80.06 83 PHE A O 1
ATOM 610 N N . LEU A 1 84 ? -4.904 4.917 19.974 1.00 79.06 84 LEU A N 1
ATOM 611 C CA . LEU A 1 84 ? -4.473 3.827 19.096 1.00 79.06 84 LEU A CA 1
ATOM 612 C C . LEU A 1 84 ? -5.155 3.892 17.725 1.00 79.06 84 LEU A C 1
ATOM 614 O O . LEU A 1 84 ? -4.484 3.720 16.712 1.00 79.06 84 LEU A O 1
ATOM 618 N N . SER A 1 85 ? -6.452 4.212 17.666 1.00 80.12 85 SER A N 1
ATOM 619 C CA . SER A 1 85 ? -7.151 4.385 16.386 1.00 80.12 85 SER A CA 1
ATOM 620 C C . SER A 1 85 ? -6.520 5.476 15.518 1.00 80.12 85 SER A C 1
ATOM 622 O O . SER A 1 85 ? -6.438 5.304 14.304 1.00 80.12 85 SER A O 1
ATOM 624 N N . ILE A 1 86 ? -6.074 6.582 16.120 1.00 84.69 86 ILE A N 1
ATOM 625 C CA . ILE A 1 86 ? -5.395 7.671 15.403 1.00 84.69 86 ILE A CA 1
ATOM 626 C C . ILE A 1 86 ? -4.013 7.211 14.926 1.00 84.69 86 ILE A C 1
ATOM 628 O O . ILE A 1 86 ? -3.662 7.435 13.770 1.00 84.69 86 ILE A O 1
ATOM 632 N N . ALA A 1 87 ? -3.251 6.527 15.783 1.00 87.31 87 ALA A N 1
ATOM 633 C CA . ALA A 1 87 ? -1.928 6.018 15.433 1.00 87.31 87 ALA A CA 1
ATOM 634 C C . ALA A 1 87 ? -1.986 5.016 14.266 1.00 87.31 87 ALA A C 1
ATOM 636 O O . ALA A 1 87 ? -1.254 5.161 13.289 1.00 87.31 87 ALA A O 1
ATOM 637 N N . PHE A 1 88 ? -2.899 4.042 14.313 1.00 85.81 88 PHE A N 1
ATOM 638 C CA . PHE A 1 88 ? -3.072 3.074 13.227 1.00 85.81 88 PHE A CA 1
ATOM 639 C C . PHE A 1 88 ? -3.594 3.720 11.941 1.00 85.81 88 PHE A C 1
ATOM 641 O O . PHE A 1 88 ? -3.150 3.350 10.855 1.00 85.81 88 PHE A O 1
ATOM 648 N N . ALA A 1 89 ? -4.488 4.710 12.039 1.00 86.62 89 ALA A N 1
ATOM 649 C CA . ALA A 1 89 ? -4.919 5.477 10.873 1.00 86.62 89 ALA A CA 1
ATOM 650 C C . ALA A 1 89 ? -3.744 6.228 10.223 1.00 86.62 89 ALA A C 1
ATOM 652 O O . ALA A 1 89 ? -3.607 6.195 9.002 1.00 86.62 89 ALA A O 1
ATOM 653 N N . ALA A 1 90 ? -2.861 6.838 11.020 1.00 89.62 90 ALA A N 1
ATOM 654 C CA . ALA A 1 90 ? -1.659 7.500 10.515 1.00 89.62 90 ALA A CA 1
ATOM 655 C C . ALA A 1 90 ? -0.713 6.519 9.799 1.00 89.62 90 ALA A C 1
ATOM 657 O O . ALA A 1 90 ? -0.215 6.835 8.720 1.00 89.62 90 ALA A O 1
ATOM 658 N N . VAL A 1 91 ? -0.525 5.310 10.343 1.00 89.56 91 VAL A N 1
ATOM 659 C CA . VAL A 1 91 ? 0.248 4.239 9.685 1.00 89.56 91 VAL A CA 1
ATOM 660 C C . VAL A 1 91 ? -0.386 3.833 8.352 1.00 89.56 91 VAL A C 1
ATOM 662 O O . VAL A 1 91 ? 0.322 3.720 7.354 1.00 89.56 91 VAL A O 1
ATOM 665 N N . GLY A 1 92 ? -1.712 3.678 8.303 1.00 88.75 92 GLY A N 1
ATOM 666 C CA . GLY A 1 92 ? -2.425 3.366 7.061 1.00 88.75 92 GLY A CA 1
ATOM 667 C C . GLY A 1 92 ? -2.251 4.444 5.988 1.00 88.75 92 GLY A C 1
ATOM 668 O O . GLY A 1 92 ? -1.984 4.125 4.830 1.00 88.75 92 GLY A O 1
ATOM 669 N N . VAL A 1 93 ? -2.336 5.723 6.371 1.00 89.94 93 VAL A N 1
ATOM 670 C CA . VAL A 1 93 ? -2.094 6.855 5.457 1.00 89.94 93 VAL A CA 1
ATOM 671 C C . VAL A 1 93 ? -0.645 6.866 4.969 1.00 89.94 93 VAL A C 1
ATOM 673 O O . VAL A 1 93 ? -0.412 7.028 3.773 1.00 89.94 93 VAL A O 1
ATOM 676 N N . ALA A 1 94 ? 0.325 6.643 5.858 1.00 90.31 94 ALA A N 1
ATOM 677 C CA . ALA A 1 94 ? 1.735 6.566 5.484 1.00 90.31 94 ALA A CA 1
ATOM 678 C C . ALA A 1 94 ? 2.007 5.420 4.491 1.00 90.31 94 ALA A C 1
ATOM 680 O O . ALA A 1 94 ? 2.669 5.636 3.477 1.00 90.31 94 ALA A O 1
ATOM 681 N N . GLY A 1 95 ? 1.440 4.231 4.725 1.00 87.12 95 GLY A N 1
ATOM 682 C CA . GLY A 1 95 ? 1.552 3.089 3.812 1.00 87.12 95 GLY A CA 1
ATOM 683 C C . GLY A 1 95 ? 0.908 3.344 2.443 1.00 87.12 95 GLY A C 1
ATOM 684 O O . GLY A 1 95 ? 1.478 2.981 1.408 1.00 87.12 95 GLY A O 1
ATOM 685 N N . ALA A 1 96 ? -0.243 4.022 2.413 1.00 86.62 96 ALA A N 1
ATOM 686 C CA . ALA A 1 96 ? -0.914 4.403 1.171 1.00 86.62 96 ALA A CA 1
ATOM 687 C C . ALA A 1 96 ? -0.102 5.432 0.367 1.00 86.62 96 ALA A C 1
ATOM 689 O O . ALA A 1 96 ? 0.096 5.251 -0.835 1.00 86.62 96 ALA A O 1
ATOM 690 N N . LEU A 1 97 ? 0.421 6.470 1.030 1.00 89.50 97 LEU A N 1
ATOM 691 C CA . LEU A 1 97 ? 1.291 7.472 0.405 1.00 89.50 97 LEU A CA 1
ATOM 692 C C . LEU A 1 97 ? 2.572 6.841 -0.145 1.00 89.50 97 LEU A C 1
ATOM 694 O O . LEU A 1 97 ? 2.948 7.124 -1.279 1.00 89.50 97 LEU A O 1
ATOM 698 N N . TYR A 1 98 ? 3.201 5.945 0.617 1.00 86.06 98 TYR A N 1
ATOM 699 C CA . TYR A 1 98 ? 4.377 5.206 0.164 1.00 86.06 98 TYR A CA 1
ATOM 700 C C . TYR A 1 98 ? 4.088 4.404 -1.111 1.00 86.06 98 TYR A C 1
ATOM 702 O O . TYR A 1 98 ? 4.809 4.521 -2.100 1.00 86.06 98 TYR A O 1
ATOM 710 N N . SER A 1 99 ? 2.981 3.655 -1.123 1.00 84.19 99 SER A N 1
ATOM 711 C CA . SER A 1 99 ? 2.556 2.874 -2.293 1.00 84.19 99 SER A CA 1
ATOM 712 C C . SER A 1 99 ? 2.296 3.754 -3.510 1.00 84.19 99 SER A C 1
ATOM 714 O O . SER A 1 99 ? 2.666 3.390 -4.624 1.00 84.19 99 SER A O 1
ATOM 716 N N . PHE A 1 100 ? 1.671 4.914 -3.300 1.00 85.00 100 PHE A N 1
ATOM 717 C CA . PHE A 1 100 ? 1.375 5.871 -4.358 1.00 85.00 100 PHE A CA 1
ATOM 718 C C . PHE A 1 100 ? 2.652 6.464 -4.960 1.00 85.00 100 PHE A C 1
ATOM 720 O O . PHE A 1 100 ? 2.790 6.481 -6.179 1.00 85.00 100 PHE A O 1
ATOM 727 N N . ILE A 1 101 ? 3.609 6.883 -4.127 1.00 85.69 101 ILE A N 1
ATOM 728 C CA . ILE A 1 101 ? 4.892 7.432 -4.591 1.00 85.69 101 ILE A CA 1
ATOM 729 C C . ILE A 1 101 ? 5.653 6.391 -5.417 1.00 85.69 101 ILE A C 1
ATOM 731 O O . ILE A 1 101 ? 6.074 6.695 -6.529 1.00 85.69 101 ILE A O 1
ATOM 735 N N . VAL A 1 102 ? 5.767 5.154 -4.925 1.00 82.06 102 VAL A N 1
ATOM 736 C CA . VAL A 1 102 ? 6.439 4.067 -5.659 1.00 82.06 102 VAL A CA 1
ATOM 737 C C . VAL A 1 102 ? 5.720 3.762 -6.979 1.00 82.06 102 VAL A C 1
ATOM 739 O O . VAL A 1 102 ? 6.373 3.549 -7.997 1.00 82.06 102 VAL A O 1
ATOM 742 N N . ALA A 1 103 ? 4.384 3.791 -7.008 1.00 81.19 103 ALA A N 1
ATOM 743 C CA . ALA A 1 103 ? 3.622 3.600 -8.243 1.00 81.19 103 ALA A CA 1
ATOM 744 C C . ALA A 1 103 ? 3.861 4.729 -9.262 1.00 81.19 103 ALA A C 1
ATOM 746 O O . ALA A 1 103 ? 4.039 4.451 -10.448 1.00 81.19 103 ALA A O 1
ATOM 747 N N . VAL A 1 104 ? 3.908 5.988 -8.812 1.00 84.31 104 VAL A N 1
ATOM 748 C CA . VAL A 1 104 ? 4.216 7.147 -9.666 1.00 84.31 104 VAL A CA 1
ATOM 749 C C . VAL A 1 104 ? 5.643 7.061 -10.205 1.00 84.31 104 VAL A C 1
ATOM 751 O O . VAL A 1 104 ? 5.844 7.237 -11.403 1.00 84.31 104 VAL A O 1
ATOM 754 N N . LEU A 1 105 ? 6.621 6.722 -9.361 1.00 79.88 105 LEU A N 1
ATOM 755 C CA . LEU A 1 105 ? 8.007 6.517 -9.789 1.00 79.88 105 LEU A CA 1
ATOM 756 C C . LEU A 1 105 ? 8.124 5.356 -10.783 1.00 79.88 105 LEU A C 1
ATOM 758 O O . LEU A 1 105 ? 8.845 5.476 -11.772 1.00 79.88 105 LEU A O 1
ATOM 762 N N . GLY A 1 106 ? 7.393 4.260 -10.572 1.00 75.75 106 GLY A N 1
ATOM 763 C CA . GLY A 1 106 ? 7.325 3.148 -11.520 1.00 75.75 106 GLY A CA 1
ATOM 764 C C . GLY A 1 106 ? 6.736 3.563 -12.872 1.00 75.75 106 GLY A C 1
ATOM 765 O O . GLY A 1 106 ? 7.257 3.169 -13.914 1.00 75.75 106 GLY A O 1
ATOM 766 N N . LEU A 1 107 ? 5.697 4.405 -12.867 1.00 77.69 107 LEU A N 1
ATOM 767 C CA . LEU A 1 107 ? 5.085 4.927 -14.090 1.00 77.69 107 LEU A CA 1
ATOM 768 C C . LEU A 1 107 ? 6.007 5.913 -14.824 1.00 77.69 107 LEU A C 1
ATOM 770 O O . LEU A 1 107 ? 6.105 5.852 -16.045 1.00 77.69 107 LEU A O 1
ATOM 774 N N . GLN A 1 108 ? 6.695 6.788 -14.087 1.00 78.25 108 GLN A N 1
ATOM 775 C CA . GLN A 1 108 ? 7.576 7.813 -14.650 1.00 78.25 108 GLN A CA 1
ATOM 776 C C . GLN A 1 108 ? 8.884 7.223 -15.196 1.00 78.25 108 GLN A C 1
ATOM 778 O O . GLN A 1 108 ? 9.353 7.638 -16.249 1.00 78.25 108 GLN A O 1
ATOM 783 N N . ASN A 1 109 ? 9.477 6.250 -14.501 1.00 72.75 109 ASN A N 1
A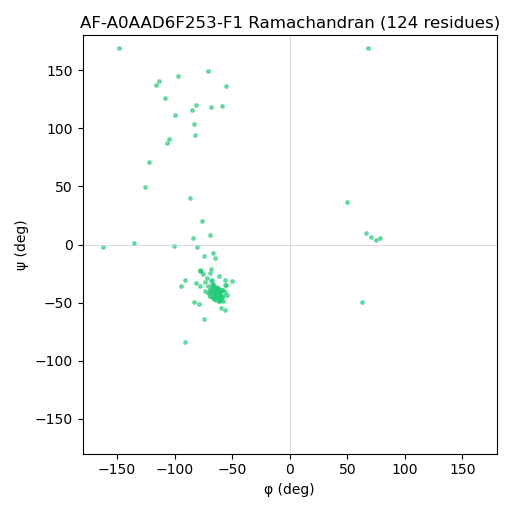TOM 784 C CA . ASN A 1 109 ? 10.696 5.586 -14.971 1.00 72.75 109 ASN A CA 1
ATOM 785 C C . ASN A 1 109 ? 10.414 4.543 -16.067 1.00 72.75 109 ASN A C 1
ATOM 787 O O . ASN A 1 109 ? 11.312 4.223 -16.844 1.00 72.75 109 ASN A O 1
ATOM 791 N N . GLY A 1 110 ? 9.184 4.025 -16.137 1.00 68.69 110 GLY A N 1
ATOM 792 C CA . GLY A 1 110 ? 8.769 3.017 -17.106 1.00 68.69 110 GLY A CA 1
ATOM 793 C C . GLY A 1 110 ? 9.418 1.637 -16.893 1.00 68.69 110 GLY A C 1
ATOM 794 O O . GLY A 1 110 ? 10.346 1.472 -16.095 1.00 68.69 110 GLY A O 1
ATOM 795 N N . PRO A 1 111 ? 8.924 0.600 -17.592 1.00 71.50 111 PRO A N 1
ATOM 796 C CA . PRO A 1 111 ? 9.509 -0.733 -17.534 1.00 71.50 111 PRO A CA 1
ATOM 797 C C . PRO A 1 111 ? 10.868 -0.785 -18.249 1.00 71.50 111 PRO A C 1
ATOM 799 O O . PRO A 1 111 ? 11.110 -0.083 -19.234 1.00 71.50 111 PRO A O 1
ATOM 802 N N . LEU A 1 112 ? 11.750 -1.664 -17.766 1.00 68.50 112 LEU A N 1
ATOM 803 C CA . LEU A 1 112 ? 12.986 -2.022 -18.459 1.00 68.50 112 LEU A CA 1
ATOM 804 C C . LEU A 1 112 ? 12.639 -2.804 -19.731 1.00 68.50 112 LEU A C 1
ATOM 806 O O . LEU A 1 112 ? 12.072 -3.894 -19.667 1.00 68.50 112 LEU A O 1
ATOM 810 N N . CYS A 1 113 ? 13.009 -2.261 -20.886 1.00 68.69 113 CYS A N 1
ATOM 811 C CA . CYS A 1 113 ? 12.815 -2.890 -22.186 1.00 68.69 113 CYS A CA 1
ATOM 812 C C . CYS A 1 113 ? 14.171 -3.244 -22.802 1.00 68.69 113 CYS A C 1
ATOM 814 O O . CYS A 1 113 ? 15.129 -2.469 -22.738 1.00 68.69 113 CYS A O 1
ATOM 816 N N . LYS A 1 114 ? 14.253 -4.412 -23.448 1.00 66.25 114 LYS A N 1
ATOM 817 C CA . LYS A 1 114 ? 15.426 -4.801 -24.236 1.00 66.25 114 LYS A CA 1
ATOM 818 C C . LYS A 1 114 ? 15.323 -4.176 -25.625 1.00 66.25 114 LYS A C 1
ATOM 820 O O . LYS A 1 114 ? 14.568 -4.664 -26.464 1.00 66.25 114 LYS A O 1
ATOM 825 N N . VAL A 1 115 ? 16.087 -3.116 -25.880 1.00 67.88 115 VAL A N 1
ATOM 826 C CA . VAL A 1 115 ? 16.147 -2.476 -27.200 1.00 67.88 115 VAL A CA 1
ATOM 827 C C . VAL A 1 115 ? 17.405 -2.961 -27.911 1.00 67.88 115 VAL A C 1
ATOM 829 O O . VAL A 1 115 ? 18.519 -2.646 -27.495 1.00 67.88 115 VAL A O 1
ATOM 832 N N . ILE A 1 116 ? 17.213 -3.754 -28.972 1.00 65.06 116 ILE A N 1
ATOM 833 C CA . ILE A 1 116 ? 18.222 -4.289 -29.910 1.00 65.06 116 ILE A CA 1
ATOM 834 C C . ILE A 1 116 ? 19.264 -5.232 -29.266 1.00 65.06 116 ILE A C 1
ATOM 836 O O . ILE A 1 116 ? 19.425 -6.348 -29.748 1.00 65.06 116 ILE A O 1
ATOM 840 N N . LEU A 1 117 ? 19.907 -4.871 -28.151 1.00 65.19 117 LEU A N 1
ATOM 841 C CA . LEU A 1 117 ? 20.736 -5.758 -27.316 1.00 65.19 117 LEU A CA 1
ATOM 842 C C . LEU A 1 117 ? 21.000 -5.217 -25.892 1.00 65.19 117 LEU A C 1
ATOM 844 O O . LEU A 1 117 ? 21.643 -5.905 -25.101 1.00 65.19 117 LEU A O 1
ATOM 848 N N . ILE A 1 118 ? 20.506 -4.018 -25.560 1.00 69.12 118 ILE A N 1
ATOM 849 C CA . ILE A 1 118 ? 20.806 -3.291 -24.319 1.00 69.12 118 ILE A CA 1
ATOM 850 C C . ILE A 1 118 ? 19.510 -3.147 -23.512 1.00 69.12 118 ILE A C 1
ATOM 852 O O . ILE A 1 118 ? 18.446 -2.868 -24.070 1.00 69.12 118 ILE A O 1
ATOM 856 N N . TRP A 1 119 ? 19.592 -3.368 -22.202 1.00 65.62 119 TRP A N 1
ATOM 857 C CA . TRP A 1 119 ? 18.491 -3.116 -21.275 1.00 65.62 119 TRP A CA 1
ATOM 858 C C . TRP A 1 119 ? 18.452 -1.630 -20.926 1.00 65.62 119 TRP A C 1
ATOM 860 O O . TRP A 1 119 ? 19.425 -1.095 -20.400 1.00 65.62 119 TRP A O 1
ATOM 870 N N . GLY A 1 120 ? 17.340 -0.965 -21.225 1.00 67.94 120 GLY A N 1
ATOM 871 C CA . GLY A 1 120 ? 17.160 0.457 -20.947 1.00 67.94 120 GLY A CA 1
ATOM 872 C C . GLY A 1 120 ? 15.705 0.793 -20.649 1.00 67.94 120 GLY A C 1
ATOM 873 O O . GLY A 1 120 ? 14.810 -0.029 -20.840 1.00 67.94 120 GLY A O 1
ATOM 874 N N . THR A 1 121 ? 15.464 2.005 -20.163 1.00 68.00 121 THR A N 1
ATOM 875 C CA . THR A 1 121 ? 14.120 2.550 -19.937 1.00 68.00 121 THR A CA 1
ATOM 876 C C . THR A 1 121 ? 13.822 3.561 -21.047 1.00 68.00 121 THR A C 1
ATOM 878 O O . THR A 1 121 ? 14.156 4.734 -20.915 1.00 68.00 121 THR A O 1
ATOM 881 N N . PRO A 1 122 ? 13.226 3.139 -22.178 1.00 65.69 122 PRO A N 1
ATOM 882 C CA . PRO A 1 122 ? 13.046 4.015 -23.341 1.00 65.69 122 PRO A CA 1
ATOM 883 C C . PRO A 1 122 ? 12.101 5.201 -23.082 1.00 65.69 122 PRO A C 1
ATOM 885 O O . PRO A 1 122 ? 12.030 6.105 -23.902 1.00 65.69 122 PRO A O 1
ATOM 888 N N . PHE A 1 123 ? 11.381 5.195 -21.957 1.00 65.75 123 PHE A N 1
ATOM 889 C CA . PHE A 1 123 ? 10.416 6.224 -21.565 1.00 65.75 123 PHE A CA 1
ATOM 890 C C . PHE A 1 123 ? 10.957 7.229 -20.536 1.00 65.75 123 PHE A C 1
ATOM 892 O O . PHE A 1 123 ? 10.223 8.131 -20.147 1.00 65.75 123 PHE A O 1
ATOM 899 N N . LYS A 1 124 ? 12.205 7.079 -20.072 1.00 65.62 124 LYS A N 1
ATOM 900 C CA . LYS A 1 124 ? 12.756 7.902 -18.985 1.00 65.62 124 LYS A CA 1
ATOM 901 C C . LYS A 1 124 ? 13.182 9.314 -19.421 1.00 65.62 124 LYS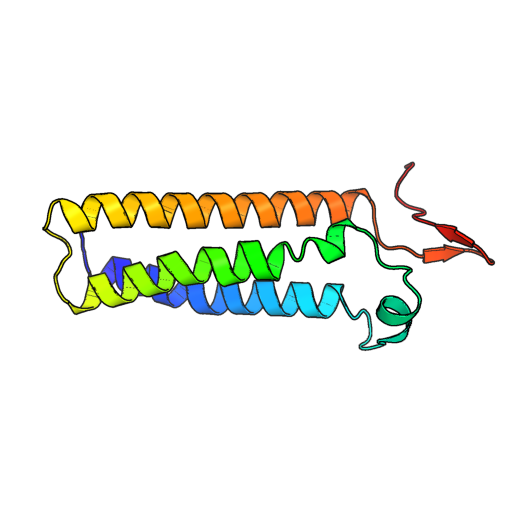 A C 1
ATOM 903 O O . LYS A 1 124 ? 13.194 10.205 -18.581 1.00 65.62 124 LYS A O 1
ATOM 908 N N . ASP A 1 125 ? 13.451 9.515 -20.713 1.00 56.06 125 ASP A N 1
ATOM 909 C CA . ASP A 1 125 ? 13.936 10.776 -21.304 1.00 56.06 125 ASP A CA 1
ATOM 910 C C . ASP A 1 125 ? 13.032 11.258 -22.464 1.00 56.06 125 ASP A C 1
ATOM 912 O O . ASP A 1 125 ? 13.507 11.521 -23.572 1.00 56.06 125 ASP A O 1
ATOM 916 N N . GLY A 1 126 ? 11.715 11.296 -22.234 1.00 52.09 126 GLY A N 1
ATOM 917 C CA . GLY A 1 126 ? 10.740 11.927 -23.138 1.00 52.09 126 GLY A CA 1
ATOM 918 C C . GLY A 1 126 ? 10.612 13.430 -22.921 1.00 52.09 126 GLY A C 1
ATOM 919 O O . GLY A 1 126 ? 10.676 13.855 -21.746 1.00 52.09 126 GLY A O 1
#

Foldseek 3Di:
DCPLVVLLVVLVVLVVQLVVLLVVLVCVCQVVPDCVCVVVVVDDVLSVVSLSCVLSHPLSNQLSVLSNVCSPVVVCPDPVSVVVNVVSVVSNVVSVVSSVVSVVVCVQQDDFDQDPHDTGRPRNPD

Sequence (126 aa):
MCTGKCSRCVAVTLYPLALISIICNIVLFFPGGDVKYAQDGHITEEVKYMGGLVGGGIMVLLPALYIHLTGTQGCCGNRCGMFLSIAFAAVGVAGALYSFIVAVLGLQNGPLCKVILIWGTPFKDG

Organism: NCBI:txid1090488

pLDDT: mean 73.47, std 11.12, range [47.34, 90.31]